Protein AF-A0A843H8T1-F1 (afdb_monomer)

Secondary structure (DSSP, 8-state):
-PPP-EEETT-TTEEEEEE---SS--SS-TTTTS-EEE-SHHHHHHHHHHHHHHHH-EEEETTEEEEHHHHHHHHH-TTGGGS-HHHHHHHHHHHHHHHHHHHHH--PPPTT-EEETT-SS-EEEEEEE-SS-EEEEE-SHHHHHHHHHHHHHHHHHHSS------

Sequence (166 aa):
MAEEKEIKCDNINYAVYKIEDWENDYEINIIGTAREKPVTQPTLDHMLKQMEHIRVSVFEIGGKEVNGMIGLGMQLNQSMQKRDLDELIQQEEKEYQSIMEELNAIELKSAEDTISLDTDEYVIYKLEYDGHTLSPKPYNDYAIRHQKEEIERLKKESGQKFVLDL

Nearest PDB structures (foldseek):
  4mpt-assembly2_B  TM=3.681E-01  e=3.088E-01  Bordetella pertussis Tohama I
  4n06-assembly1_A  TM=5.808E-01  e=6.142E+00  Archaeoglobus fulgidus DSM 4304
  8pw1-assembly5_E  TM=1.888E-01  e=1.906E+00  Homo sapiens
  7zm0-assembly1_A  TM=1.737E-01  e=5.756E+00  Homo sapiens

Radius of gyration: 17.59 Å; Cα contacts (8 Å, |Δi|>4): 220; chains: 1; bounding box: 44×36×53 Å

Foldseek 3Di:
DPQPFKDFLQDLQKWKWFQAQDPDQDQLQPVNPGSTAGQHPSNLVVVVVVSVVQQCDWDQDPNDIHGNSLVVSVVVPVVSVPDDPVVSRVRVVVNVVSVVVRSVPDDHDDRRDMDGLADLRMFMWGFDDPPPDTDTDGDHPNNVVVVVVVQVVVCVVVVDDDDDDD

Mean predicted aligned error: 6.11 Å

Structure (mmCIF, N/CA/C/O backbone):
data_AF-A0A843H8T1-F1
#
_entry.id   AF-A0A843H8T1-F1
#
loop_
_atom_site.group_PDB
_atom_site.id
_atom_site.type_symbol
_atom_site.label_atom_id
_atom_site.label_alt_id
_atom_site.label_comp_id
_atom_site.label_asym_id
_atom_site.label_entity_id
_atom_site.label_seq_id
_atom_site.pdbx_PDB_ins_code
_atom_site.Cartn_x
_atom_site.Cartn_y
_atom_site.Cartn_z
_atom_site.occupancy
_atom_site.B_iso_or_equiv
_atom_site.auth_seq_id
_atom_site.auth_comp_id
_atom_site.auth_asym_id
_atom_site.auth_atom_id
_atom_site.pdbx_PDB_model_num
ATOM 1 N N . MET A 1 1 ? 9.281 13.824 -28.609 1.00 41.34 1 MET A N 1
ATOM 2 C CA . MET A 1 1 ? 9.995 13.200 -27.476 1.00 41.34 1 MET A CA 1
ATOM 3 C C . MET A 1 1 ? 9.941 11.707 -27.730 1.00 41.34 1 MET A C 1
ATOM 5 O O . MET A 1 1 ? 8.890 11.264 -28.169 1.00 41.34 1 MET A O 1
ATOM 9 N N . ALA A 1 2 ? 11.051 10.976 -27.620 1.00 47.00 2 ALA A N 1
ATOM 10 C CA . ALA A 1 2 ? 10.993 9.520 -27.756 1.00 47.00 2 ALA A CA 1
ATOM 11 C C . ALA A 1 2 ? 10.123 8.983 -26.612 1.00 47.00 2 ALA A C 1
ATOM 13 O O . ALA A 1 2 ? 10.357 9.364 -25.467 1.00 47.00 2 ALA A O 1
ATOM 14 N N . GLU A 1 3 ? 9.094 8.197 -26.927 1.00 62.41 3 GLU A N 1
ATOM 15 C CA . GLU A 1 3 ? 8.324 7.478 -25.912 1.00 62.41 3 GLU A CA 1
ATOM 16 C C . GLU A 1 3 ? 9.290 6.518 -25.210 1.00 62.41 3 GLU A C 1
ATOM 18 O O . GLU A 1 3 ? 9.905 5.668 -25.862 1.00 62.41 3 GLU A O 1
ATOM 23 N N . GLU A 1 4 ? 9.507 6.723 -23.907 1.00 74.06 4 GLU A N 1
ATOM 24 C CA . GLU A 1 4 ? 10.184 5.739 -23.059 1.00 74.06 4 GLU A CA 1
ATOM 25 C C . GLU A 1 4 ? 9.452 4.407 -23.248 1.00 74.06 4 GLU A C 1
ATOM 27 O O . GLU A 1 4 ? 8.238 4.355 -23.109 1.00 74.06 4 GLU A O 1
ATOM 32 N N . LYS A 1 5 ? 10.170 3.349 -23.634 1.00 88.50 5 LYS A N 1
ATOM 33 C CA . LYS A 1 5 ? 9.590 2.003 -23.804 1.00 88.50 5 LYS A CA 1
ATOM 34 C C . LYS A 1 5 ? 9.808 1.112 -22.592 1.00 88.50 5 LYS A C 1
ATOM 36 O O . LYS A 1 5 ? 9.176 0.067 -22.461 1.00 88.50 5 LYS A O 1
ATOM 41 N N . GLU A 1 6 ? 10.734 1.517 -21.734 1.00 94.31 6 GLU A N 1
ATOM 42 C CA . GLU A 1 6 ? 11.146 0.794 -20.547 1.00 94.31 6 GLU A CA 1
ATOM 43 C C . GLU A 1 6 ? 11.488 1.792 -19.442 1.00 94.31 6 GLU A C 1
ATOM 45 O O . GLU A 1 6 ? 11.945 2.904 -19.718 1.00 94.31 6 GLU A O 1
ATOM 50 N N . ILE A 1 7 ? 11.307 1.368 -18.197 1.00 94.75 7 ILE A N 1
ATOM 51 C CA . ILE A 1 7 ? 11.735 2.089 -16.998 1.00 94.75 7 ILE A CA 1
ATOM 52 C C . ILE A 1 7 ? 12.757 1.252 -16.232 1.00 94.75 7 ILE A C 1
ATOM 54 O O . ILE A 1 7 ? 12.710 0.024 -16.261 1.00 94.75 7 ILE A O 1
ATOM 58 N N . LYS A 1 8 ? 13.683 1.909 -15.531 1.00 96.00 8 LYS A N 1
ATOM 59 C CA . LYS A 1 8 ? 14.601 1.228 -14.611 1.00 96.00 8 LYS A CA 1
ATOM 60 C C . LYS A 1 8 ? 13.923 0.928 -13.278 1.00 96.00 8 LYS A C 1
ATOM 62 O O . LYS A 1 8 ? 13.174 1.767 -12.778 1.00 96.00 8 LYS A O 1
ATOM 67 N N . CYS A 1 9 ? 14.233 -0.222 -12.683 1.00 96.19 9 CYS A N 1
ATOM 68 C CA . CYS A 1 9 ? 13.661 -0.635 -11.399 1.00 96.19 9 CYS A CA 1
ATOM 69 C C . CYS A 1 9 ? 14.105 0.240 -10.215 1.00 96.19 9 CYS A C 1
ATOM 71 O O . CYS A 1 9 ? 13.387 0.325 -9.222 1.00 96.19 9 CYS A O 1
ATOM 73 N N . ASP A 1 10 ? 15.250 0.917 -10.312 1.00 96.19 10 ASP A N 1
ATOM 74 C CA . ASP A 1 10 ? 15.749 1.851 -9.294 1.00 96.19 10 ASP A CA 1
ATOM 75 C C . ASP A 1 10 ? 15.162 3.271 -9.397 1.00 96.19 10 ASP A C 1
ATOM 77 O O . ASP A 1 10 ? 15.456 4.135 -8.565 1.00 96.19 10 ASP A O 1
ATOM 81 N N . ASN A 1 11 ? 14.328 3.545 -10.404 1.00 94.69 11 ASN A N 1
ATOM 82 C CA . ASN A 1 11 ? 13.837 4.891 -10.652 1.00 94.69 11 ASN A CA 1
ATOM 83 C C . ASN A 1 11 ? 12.722 5.276 -9.672 1.00 94.69 11 ASN A C 1
ATOM 85 O O . ASN A 1 11 ? 11.569 4.874 -9.811 1.00 94.69 11 ASN A O 1
ATOM 89 N N . ILE A 1 12 ? 13.069 6.156 -8.736 1.00 93.25 12 ILE A N 1
ATOM 90 C CA . ILE A 1 12 ? 12.182 6.670 -7.684 1.00 93.25 12 ILE A CA 1
ATOM 91 C C . ILE A 1 12 ? 10.959 7.449 -8.188 1.00 93.25 12 ILE A C 1
ATOM 93 O O . ILE A 1 12 ? 10.054 7.727 -7.411 1.00 93.25 12 ILE A O 1
ATOM 97 N N . ASN A 1 13 ? 10.924 7.847 -9.463 1.00 93.06 13 ASN A N 1
ATOM 98 C CA . ASN A 1 13 ? 9.782 8.568 -10.031 1.00 93.06 13 ASN A CA 1
ATOM 99 C C . ASN A 1 13 ? 8.671 7.627 -10.515 1.00 93.06 13 ASN A C 1
ATOM 101 O O . ASN A 1 13 ? 7.667 8.104 -11.043 1.00 93.06 13 ASN A O 1
ATOM 105 N N . TYR A 1 14 ? 8.848 6.313 -10.370 1.00 94.50 14 TYR A N 1
ATOM 106 C CA . TYR A 1 14 ? 7.864 5.313 -10.752 1.00 94.50 14 TYR A CA 1
ATOM 107 C C . TYR A 1 14 ? 7.508 4.426 -9.559 1.00 94.50 14 TYR A C 1
ATOM 109 O O . TYR A 1 14 ? 8.379 3.988 -8.810 1.00 94.50 14 TYR A O 1
ATOM 117 N N . ALA A 1 15 ? 6.217 4.146 -9.414 1.00 95.69 15 ALA A N 1
ATOM 118 C CA . ALA A 1 15 ? 5.698 3.114 -8.531 1.00 95.69 15 ALA A CA 1
ATOM 119 C C . ALA A 1 15 ? 5.226 1.941 -9.393 1.00 95.69 15 ALA A C 1
ATOM 121 O O . ALA A 1 15 ? 4.486 2.135 -10.362 1.00 95.69 15 ALA A O 1
ATOM 122 N N . VAL A 1 16 ? 5.693 0.739 -9.070 1.00 97.38 16 VAL A N 1
ATOM 123 C CA . VAL A 1 16 ? 5.459 -0.464 -9.870 1.00 97.38 16 VAL A CA 1
ATOM 124 C C . VAL A 1 16 ? 4.896 -1.558 -8.987 1.00 97.38 16 VAL A C 1
ATOM 126 O O . VAL A 1 16 ? 5.566 -2.016 -8.055 1.00 97.38 16 VAL A O 1
ATOM 129 N N . TYR A 1 17 ? 3.694 -2.007 -9.330 1.00 96.69 17 TYR A N 1
ATOM 130 C CA . TYR A 1 17 ? 2.992 -3.037 -8.582 1.00 96.69 17 TYR A CA 1
ATOM 131 C C . TYR A 1 17 ? 2.617 -4.216 -9.466 1.00 96.69 17 TYR A C 1
ATOM 133 O O . TYR A 1 17 ? 2.368 -4.078 -10.665 1.00 96.69 17 TYR A O 1
ATOM 141 N N . LYS A 1 18 ? 2.532 -5.385 -8.843 1.00 95.94 18 LYS A N 1
ATOM 142 C CA . LYS A 1 18 ? 1.891 -6.574 -9.389 1.00 95.94 18 LYS A CA 1
ATOM 143 C C . LYS A 1 18 ? 0.527 -6.718 -8.723 1.00 95.94 18 LYS A C 1
ATOM 145 O O . LYS A 1 18 ? 0.422 -6.562 -7.507 1.00 95.94 18 LYS A O 1
ATOM 150 N N . ILE A 1 19 ? -0.496 -7.027 -9.516 1.00 93.19 19 ILE A N 1
ATOM 151 C CA . ILE A 1 19 ? -1.837 -7.272 -8.981 1.00 93.19 19 ILE A CA 1
ATOM 152 C C . ILE A 1 19 ? -1.916 -8.711 -8.477 1.00 93.19 19 ILE A C 1
ATOM 154 O O . ILE A 1 19 ? -1.894 -9.651 -9.272 1.00 93.19 19 ILE A O 1
ATOM 158 N N . GLU A 1 20 ? -1.976 -8.885 -7.162 1.00 91.62 20 GLU A N 1
ATOM 159 C CA . GLU A 1 20 ? -1.993 -10.190 -6.503 1.00 91.62 20 GLU A CA 1
ATOM 160 C C . GLU A 1 20 ? -2.653 -10.085 -5.123 1.00 91.62 20 GLU A C 1
ATOM 162 O O . GLU A 1 20 ? -2.585 -9.046 -4.469 1.00 91.62 20 GLU A O 1
ATOM 167 N N . ASP A 1 21 ? -3.288 -11.168 -4.679 1.00 90.56 21 ASP A N 1
ATOM 168 C CA . ASP A 1 21 ? -3.857 -11.248 -3.335 1.00 90.56 21 ASP A CA 1
ATOM 169 C C . ASP A 1 21 ? -2.754 -11.368 -2.276 1.00 90.56 21 ASP A C 1
ATOM 171 O O . ASP A 1 21 ? -1.741 -12.050 -2.480 1.00 90.56 21 ASP A O 1
ATOM 175 N N . TRP A 1 22 ? -2.955 -10.711 -1.136 1.00 93.25 22 TRP A N 1
ATOM 176 C CA . TRP A 1 22 ? -2.166 -10.966 0.066 1.00 93.25 22 TRP A CA 1
ATOM 177 C C . TRP A 1 22 ? -2.514 -12.334 0.664 1.00 93.25 22 TRP A C 1
ATOM 179 O O . TRP A 1 22 ? -3.556 -12.918 0.360 1.00 93.25 22 TRP A O 1
ATOM 189 N N . GLU A 1 23 ? -1.620 -12.872 1.485 1.00 92.81 23 GLU A N 1
ATOM 190 C CA . GLU A 1 23 ? -1.833 -14.154 2.159 1.00 92.81 23 GLU A CA 1
ATOM 191 C C . GLU A 1 23 ? -2.897 -14.039 3.252 1.00 92.81 23 GLU A C 1
ATOM 193 O O . GLU A 1 23 ? -3.694 -14.962 3.445 1.00 92.8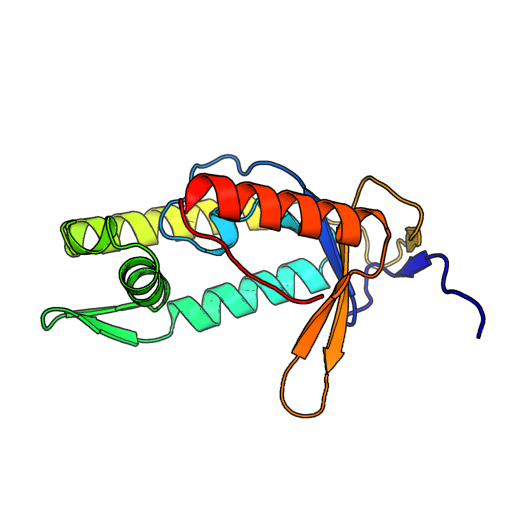1 23 GLU A O 1
ATOM 198 N N . ASN A 1 24 ? -2.922 -12.905 3.954 1.00 91.81 24 ASN A N 1
ATOM 199 C CA . ASN A 1 24 ? -3.921 -12.591 4.965 1.00 91.81 24 ASN A CA 1
ATOM 200 C C . ASN A 1 24 ? -5.040 -11.699 4.409 1.00 91.81 24 ASN A C 1
ATOM 202 O O . ASN A 1 24 ? -4.857 -10.933 3.465 1.00 91.81 24 ASN A O 1
ATOM 206 N N . ASP A 1 25 ? -6.211 -11.794 5.038 1.00 89.44 25 ASP A N 1
ATOM 207 C CA . ASP A 1 25 ? -7.311 -10.857 4.818 1.00 89.44 25 ASP A CA 1
ATOM 208 C C . ASP A 1 25 ? -7.157 -9.671 5.776 1.00 89.44 25 ASP A C 1
ATOM 210 O O . ASP A 1 25 ? -6.947 -9.861 6.980 1.00 89.44 25 ASP A O 1
ATOM 214 N N . TYR A 1 26 ? -7.248 -8.461 5.234 1.00 90.50 26 TYR A N 1
ATOM 215 C CA . TYR A 1 26 ? -7.018 -7.220 5.962 1.00 90.50 26 TYR A CA 1
ATOM 216 C C . TYR A 1 26 ? -8.272 -6.368 5.941 1.00 90.50 26 TYR A C 1
ATOM 218 O O . TYR A 1 26 ? -8.839 -6.098 4.884 1.00 90.50 26 TYR A O 1
ATOM 226 N N . GLU A 1 27 ? -8.681 -5.901 7.114 1.00 87.94 27 GLU A N 1
ATOM 227 C CA . GLU A 1 27 ? -9.865 -5.061 7.251 1.00 87.94 27 GLU A CA 1
ATOM 228 C C . GLU A 1 27 ? -9.483 -3.619 7.592 1.00 87.94 27 GLU A C 1
ATOM 230 O O . GLU A 1 27 ? -10.108 -2.687 7.089 1.00 87.94 27 GLU A O 1
ATOM 235 N N . ILE A 1 28 ? -8.463 -3.434 8.439 1.00 88.88 28 ILE A N 1
ATOM 236 C CA . ILE A 1 28 ? -8.024 -2.137 8.973 1.00 88.88 28 ILE A CA 1
ATOM 237 C C . ILE A 1 28 ? -6.793 -1.629 8.221 1.00 88.88 28 ILE A C 1
ATOM 239 O O . ILE A 1 28 ? -6.675 -0.429 7.958 1.00 88.88 28 ILE A O 1
ATOM 243 N N . ASN A 1 29 ? -5.865 -2.517 7.869 1.00 86.19 29 ASN A N 1
ATOM 244 C CA . ASN A 1 29 ? -4.634 -2.127 7.204 1.00 86.19 29 ASN A CA 1
ATOM 245 C C . ASN A 1 29 ? -4.899 -1.690 5.756 1.00 86.19 29 ASN A C 1
ATOM 247 O O . ASN A 1 29 ? -5.169 -2.507 4.878 1.00 86.19 29 ASN A O 1
ATOM 251 N N . ILE A 1 30 ? -4.753 -0.388 5.498 1.00 80.44 30 ILE A N 1
ATOM 252 C CA . ILE A 1 30 ? -5.072 0.223 4.200 1.00 80.44 30 ILE A CA 1
ATOM 253 C C . ILE A 1 30 ? -4.229 -0.381 3.064 1.00 80.44 30 ILE A C 1
ATOM 255 O O . ILE A 1 30 ? -4.735 -0.563 1.960 1.00 80.44 30 ILE A O 1
ATOM 259 N N . ILE A 1 31 ? -2.972 -0.751 3.329 1.00 84.94 31 ILE A N 1
ATOM 260 C CA . ILE A 1 31 ? -2.123 -1.406 2.324 1.00 84.94 31 ILE A CA 1
ATOM 261 C C . ILE A 1 31 ? -2.638 -2.812 2.022 1.00 84.94 31 ILE A C 1
ATOM 263 O O . ILE A 1 31 ? -2.805 -3.163 0.858 1.00 84.94 31 ILE A O 1
ATOM 267 N N . GLY A 1 32 ? -2.937 -3.589 3.063 1.00 80.69 32 GLY A N 1
ATOM 268 C CA . GLY A 1 32 ? -3.458 -4.946 2.925 1.00 80.69 32 GLY A CA 1
ATOM 269 C C . GLY A 1 32 ? -4.828 -5.017 2.238 1.00 80.69 32 GLY A C 1
ATOM 270 O O . GLY A 1 32 ? -5.150 -6.013 1.600 1.00 80.69 32 GLY A O 1
ATOM 271 N N . THR A 1 33 ? -5.628 -3.946 2.302 1.00 80.56 33 THR A N 1
ATOM 272 C CA . THR A 1 33 ? -6.909 -3.873 1.572 1.00 80.56 33 THR A CA 1
ATOM 273 C C . THR A 1 33 ? -6.760 -3.664 0.059 1.00 80.56 33 THR A C 1
ATOM 275 O O . THR A 1 33 ? -7.715 -3.898 -0.685 1.00 80.56 33 THR A O 1
ATOM 278 N N . ALA A 1 34 ? -5.589 -3.232 -0.421 1.00 82.81 34 ALA A N 1
ATOM 279 C CA . ALA A 1 34 ? -5.301 -3.067 -1.845 1.00 82.81 34 ALA A CA 1
ATOM 280 C C . ALA A 1 34 ? -4.613 -4.319 -2.402 1.00 82.81 34 ALA A C 1
ATOM 282 O O . ALA A 1 34 ? -3.713 -4.856 -1.776 1.00 82.81 34 ALA A O 1
ATOM 283 N N . ARG A 1 35 ? -4.958 -4.766 -3.615 1.00 85.88 35 ARG A N 1
ATOM 284 C CA . ARG A 1 35 ? -4.354 -5.963 -4.249 1.00 85.88 35 ARG A CA 1
ATOM 285 C C . ARG A 1 35 ? -3.051 -5.654 -4.998 1.00 85.88 35 ARG A C 1
ATOM 287 O O . ARG A 1 35 ? -2.752 -6.281 -6.009 1.00 85.88 35 ARG A O 1
ATOM 294 N N . GLU A 1 36 ? -2.318 -4.635 -4.563 1.00 91.62 36 GLU A N 1
ATOM 295 C CA . GLU A 1 36 ? -1.138 -4.098 -5.244 1.00 91.62 36 GLU A CA 1
ATOM 296 C C . GLU A 1 36 ? 0.126 -4.417 -4.432 1.00 91.62 36 GLU A C 1
ATOM 298 O O . GLU A 1 36 ? 0.424 -3.761 -3.433 1.00 91.62 36 GLU A O 1
ATOM 303 N N . LYS A 1 37 ? 0.901 -5.417 -4.872 1.00 95.31 37 LYS A N 1
ATOM 304 C CA . LYS A 1 37 ? 2.183 -5.776 -4.245 1.00 95.31 37 LYS A CA 1
ATOM 305 C C . LYS A 1 37 ? 3.351 -5.059 -4.927 1.00 95.31 37 LYS A C 1
ATOM 307 O O . LYS A 1 37 ? 3.401 -5.049 -6.159 1.00 95.31 37 LYS A O 1
ATOM 312 N N . PRO A 1 38 ? 4.306 -4.479 -4.179 1.00 96.94 38 PRO A N 1
ATOM 313 C CA . PRO A 1 38 ? 5.440 -3.765 -4.759 1.00 96.94 38 PRO A CA 1
ATOM 314 C C . PRO A 1 38 ? 6.361 -4.713 -5.532 1.00 96.94 38 PRO A C 1
ATOM 316 O O . PRO A 1 38 ? 6.636 -5.824 -5.094 1.00 96.94 38 PRO A O 1
ATOM 319 N N . VAL A 1 39 ? 6.875 -4.251 -6.673 1.00 97.56 39 VAL A N 1
ATOM 320 C CA . VAL A 1 39 ? 7.812 -5.018 -7.521 1.00 97.56 39 VAL A CA 1
ATOM 321 C C . VAL A 1 39 ? 9.244 -4.498 -7.403 1.00 97.56 39 VAL A C 1
ATOM 323 O O . VAL A 1 39 ? 10.203 -5.233 -7.639 1.00 97.56 39 VAL A O 1
ATOM 326 N N . THR A 1 40 ? 9.405 -3.224 -7.044 1.00 97.88 40 THR A N 1
ATOM 327 C CA . THR A 1 40 ? 10.703 -2.544 -6.971 1.00 97.88 40 THR A CA 1
ATOM 328 C C . THR A 1 40 ? 10.964 -1.985 -5.577 1.00 97.88 40 THR A C 1
ATOM 330 O O . THR A 1 40 ? 10.027 -1.628 -4.857 1.00 97.88 40 THR A O 1
ATOM 333 N N . GLN A 1 41 ? 12.244 -1.849 -5.213 1.00 97.56 41 GLN A N 1
ATOM 334 C CA . GLN A 1 41 ? 12.643 -1.292 -3.915 1.00 97.56 41 GLN A CA 1
ATOM 335 C C . GLN A 1 41 ? 12.077 0.116 -3.661 1.00 97.56 41 GLN A C 1
ATOM 337 O O . GLN A 1 41 ? 11.526 0.321 -2.582 1.00 97.56 41 GLN A O 1
ATOM 342 N N . PRO A 1 42 ? 12.105 1.072 -4.619 1.00 96.50 42 PRO A N 1
ATOM 343 C CA . PRO A 1 42 ? 11.486 2.379 -4.396 1.00 96.50 42 PRO A CA 1
ATOM 344 C C . PRO A 1 42 ? 9.990 2.293 -4.071 1.00 96.50 42 PRO A C 1
ATOM 346 O O . PRO A 1 42 ? 9.502 3.028 -3.212 1.00 96.50 42 PRO A O 1
ATOM 349 N N . THR A 1 43 ? 9.264 1.374 -4.714 1.00 96.50 43 THR A N 1
ATOM 350 C CA . THR A 1 43 ? 7.830 1.179 -4.459 1.00 96.50 43 THR A CA 1
ATOM 351 C C . THR A 1 43 ? 7.593 0.650 -3.046 1.00 96.50 43 THR A C 1
ATOM 353 O O . THR A 1 43 ? 6.765 1.204 -2.321 1.00 96.50 43 THR A O 1
ATOM 356 N N . LEU A 1 44 ? 8.359 -0.363 -2.623 1.00 96.75 44 LEU A N 1
ATOM 357 C CA . LEU A 1 44 ? 8.293 -0.892 -1.259 1.00 96.75 44 LEU A CA 1
ATOM 358 C C . LEU A 1 44 ? 8.622 0.193 -0.222 1.00 96.75 44 LEU A C 1
ATOM 360 O O . LEU A 1 44 ? 7.872 0.379 0.734 1.00 96.75 44 LEU A O 1
ATOM 364 N N . ASP A 1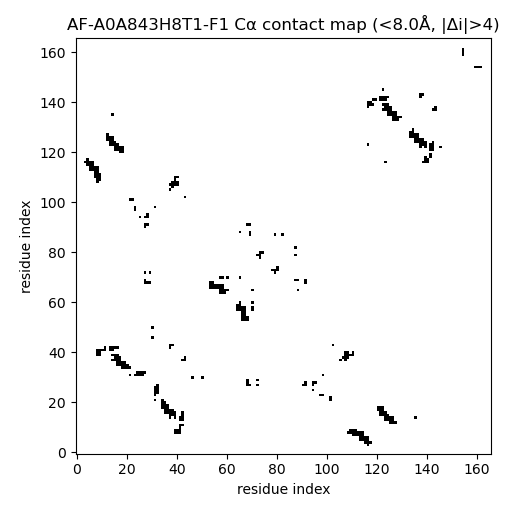 45 ? 9.689 0.965 -0.434 1.00 95.38 45 ASP A N 1
ATOM 365 C CA . ASP A 1 45 ? 10.090 2.046 0.472 1.00 95.38 45 ASP A CA 1
ATOM 366 C C . ASP A 1 45 ? 8.991 3.104 0.626 1.00 95.38 45 ASP A C 1
ATOM 368 O O . ASP A 1 45 ? 8.765 3.626 1.722 1.00 95.38 45 ASP A O 1
ATOM 372 N N . HIS A 1 46 ? 8.302 3.445 -0.467 1.00 91.62 46 HIS A N 1
ATOM 373 C CA . HIS A 1 46 ? 7.169 4.365 -0.428 1.00 91.62 46 HIS A CA 1
ATOM 374 C C . HIS A 1 46 ? 6.003 3.801 0.383 1.00 91.62 46 HIS A C 1
ATOM 376 O O . HIS A 1 46 ? 5.459 4.521 1.222 1.00 91.62 46 HIS A O 1
ATOM 382 N N . MET A 1 47 ? 5.655 2.529 0.182 1.00 92.69 47 MET A N 1
ATOM 383 C CA . MET A 1 47 ? 4.595 1.857 0.939 1.00 92.69 47 MET A CA 1
ATOM 384 C C . MET A 1 47 ? 4.909 1.813 2.435 1.00 92.69 47 MET A C 1
ATOM 386 O O . MET A 1 47 ? 4.077 2.211 3.248 1.00 92.69 47 MET A O 1
ATOM 390 N N . LEU A 1 48 ? 6.128 1.411 2.805 1.00 94.62 48 LEU A N 1
ATOM 391 C CA . LEU A 1 48 ? 6.560 1.347 4.203 1.00 94.62 48 LEU A CA 1
ATOM 392 C C . LEU A 1 48 ? 6.486 2.719 4.881 1.00 94.62 48 LEU A C 1
ATOM 394 O O . LEU A 1 48 ? 5.924 2.836 5.969 1.00 94.62 48 LEU A O 1
ATOM 398 N N . LYS A 1 49 ? 6.970 3.775 4.213 1.00 92.12 49 LYS A N 1
ATOM 399 C CA . LYS A 1 49 ? 6.891 5.152 4.732 1.00 92.12 49 LYS A CA 1
ATOM 400 C C . LYS A 1 49 ? 5.452 5.626 4.905 1.00 92.12 49 LYS A C 1
ATOM 402 O O . LYS A 1 49 ? 5.140 6.262 5.907 1.00 92.12 49 LYS A O 1
ATOM 407 N N . GLN A 1 50 ? 4.572 5.341 3.943 1.00 89.88 50 GLN A N 1
ATOM 408 C CA . GLN A 1 50 ? 3.154 5.691 4.059 1.00 89.88 50 GLN A CA 1
ATOM 409 C C . GLN A 1 50 ? 2.506 4.976 5.245 1.00 89.88 50 GLN A C 1
ATOM 411 O O . GLN A 1 50 ? 1.829 5.618 6.047 1.00 89.88 50 GLN A O 1
ATOM 416 N N . MET A 1 51 ? 2.761 3.676 5.392 1.00 92.62 51 MET A N 1
ATOM 417 C CA . MET A 1 51 ? 2.237 2.886 6.500 1.00 92.62 51 MET A CA 1
ATOM 418 C C . MET A 1 51 ? 2.700 3.423 7.852 1.00 92.62 51 MET A C 1
ATOM 420 O O . MET A 1 51 ? 1.886 3.603 8.756 1.00 92.62 51 MET A O 1
ATOM 424 N N . GLU A 1 52 ? 3.995 3.714 7.979 1.00 93.31 52 GLU A N 1
ATOM 425 C CA . GLU A 1 52 ? 4.577 4.289 9.187 1.00 93.31 52 GLU A CA 1
ATOM 426 C C . GLU A 1 52 ? 3.941 5.644 9.507 1.00 93.31 52 GLU A C 1
ATOM 428 O O . GLU A 1 52 ? 3.441 5.831 10.613 1.00 93.31 52 GLU A O 1
ATOM 433 N N . HIS A 1 53 ? 3.873 6.562 8.538 1.00 91.62 53 HIS A N 1
ATOM 434 C CA . HIS A 1 53 ? 3.275 7.887 8.728 1.00 91.62 53 HIS A CA 1
ATOM 435 C C . HIS A 1 53 ? 1.809 7.826 9.176 1.00 91.62 53 HIS A C 1
ATOM 437 O O . HIS A 1 53 ? 1.394 8.591 10.053 1.00 91.62 53 HIS A O 1
ATOM 443 N N . ILE A 1 54 ? 1.019 6.918 8.600 1.00 91.81 54 ILE A N 1
ATOM 444 C CA . ILE A 1 54 ? -0.373 6.724 9.014 1.00 91.81 54 ILE A CA 1
ATOM 445 C C . ILE A 1 54 ? -0.414 6.171 10.442 1.00 91.81 54 ILE A C 1
ATOM 447 O O . ILE A 1 54 ? -1.129 6.707 11.286 1.00 91.81 54 ILE A O 1
ATOM 451 N N . ARG A 1 55 ? 0.379 5.142 10.752 1.00 93.75 55 ARG A N 1
ATOM 452 C CA . ARG A 1 55 ? 0.348 4.480 12.063 1.00 93.75 55 ARG A CA 1
ATOM 453 C C . ARG A 1 55 ? 0.874 5.354 13.204 1.00 93.75 55 ARG A C 1
ATOM 455 O O . ARG A 1 55 ? 0.391 5.232 14.320 1.00 93.75 55 ARG A O 1
ATOM 462 N N . VAL A 1 56 ? 1.818 6.262 12.964 1.00 94.94 56 VAL A N 1
ATOM 463 C CA . VAL A 1 56 ? 2.281 7.198 14.013 1.00 94.94 56 VAL A CA 1
ATOM 464 C C . VAL A 1 56 ? 1.342 8.388 14.220 1.00 94.94 56 VAL A C 1
ATOM 466 O O . VAL A 1 56 ? 1.492 9.123 15.195 1.00 94.94 56 VAL A O 1
ATOM 469 N N . SER A 1 57 ? 0.386 8.604 13.314 1.00 93.88 57 SER A N 1
ATOM 470 C CA . SER A 1 57 ? -0.638 9.633 13.495 1.00 93.88 57 SER A CA 1
ATOM 471 C C . SER A 1 57 ? -1.582 9.239 14.632 1.00 93.88 57 SER A C 1
ATOM 473 O O . SER A 1 57 ? -1.891 8.062 14.794 1.00 93.88 57 SER A O 1
ATOM 475 N N . VAL A 1 58 ? -2.051 10.215 15.411 1.00 93.44 58 VAL A N 1
ATOM 476 C CA . VAL A 1 58 ? -2.871 9.978 16.609 1.00 93.44 58 VAL A CA 1
ATOM 477 C C . VAL A 1 58 ? -4.230 10.653 16.466 1.00 93.44 58 VAL A C 1
ATOM 479 O O . VAL A 1 58 ? -4.317 11.807 16.045 1.00 93.44 58 VAL A O 1
ATOM 482 N N . PHE A 1 59 ? -5.282 9.933 16.846 1.00 91.88 59 PHE A N 1
ATOM 483 C CA . PHE A 1 59 ? -6.667 10.392 16.862 1.00 91.88 59 PHE A CA 1
ATOM 484 C C . PHE A 1 59 ? -7.285 10.142 18.238 1.00 91.88 59 PHE A C 1
ATOM 486 O O . PHE A 1 59 ? -7.015 9.120 18.862 1.00 91.88 59 PHE A O 1
ATOM 493 N N . GLU A 1 60 ? -8.149 11.047 18.696 1.00 91.88 60 GLU A N 1
ATOM 494 C CA . GLU A 1 60 ? -8.931 10.853 19.920 1.00 91.88 60 GLU A CA 1
ATOM 495 C C . GLU A 1 60 ? -10.345 10.376 19.562 1.00 91.88 60 GLU A C 1
ATOM 497 O O . GLU A 1 60 ? -11.113 11.096 18.918 1.00 91.88 60 GLU A O 1
ATOM 502 N N . ILE A 1 61 ? -10.699 9.156 19.972 1.00 86.62 61 ILE A N 1
ATOM 503 C CA . ILE A 1 61 ? -12.002 8.538 19.703 1.00 86.62 61 ILE A CA 1
ATOM 504 C C . ILE A 1 61 ? -12.550 7.960 21.006 1.00 86.62 61 ILE A C 1
ATOM 506 O O . ILE A 1 61 ? -11.928 7.116 21.646 1.00 86.62 61 ILE A O 1
ATOM 510 N N . GLY A 1 62 ? -13.728 8.430 21.429 1.00 80.75 62 GLY A N 1
ATOM 511 C CA . GLY A 1 62 ? -14.375 7.939 22.651 1.00 80.75 62 GLY A CA 1
ATOM 512 C C . GLY A 1 62 ? -13.547 8.148 23.928 1.00 80.75 62 GLY A C 1
ATOM 513 O O . GLY A 1 62 ? -13.682 7.369 24.868 1.00 80.75 62 GLY A O 1
ATOM 514 N N . GLY A 1 63 ? -12.679 9.169 23.958 1.00 85.56 63 GLY A N 1
ATOM 515 C CA . GLY A 1 63 ? -11.773 9.454 25.077 1.00 85.56 63 GLY A CA 1
ATOM 516 C C . GLY A 1 63 ? -10.536 8.549 25.153 1.00 85.56 63 GLY A C 1
ATOM 517 O O . GLY A 1 63 ? -9.846 8.562 26.171 1.00 85.56 63 GLY A O 1
ATOM 518 N N . LYS A 1 64 ? -10.257 7.756 24.108 1.00 89.38 64 LYS A N 1
ATOM 519 C CA . LYS A 1 64 ? -9.018 6.984 23.944 1.00 89.38 64 LYS A CA 1
ATOM 520 C C . LYS A 1 64 ? -8.215 7.523 22.760 1.00 89.38 64 LYS A C 1
ATOM 522 O O . LYS A 1 64 ? -8.789 7.900 21.740 1.00 89.38 64 LYS A O 1
ATOM 527 N N . GLU A 1 65 ? -6.894 7.522 22.897 1.00 93.12 65 GLU A N 1
ATOM 528 C CA . GLU A 1 65 ? -5.978 7.782 21.786 1.00 93.12 65 GLU A CA 1
ATOM 529 C C . GLU A 1 65 ? -5.771 6.500 20.977 1.00 93.12 65 GLU A C 1
ATOM 531 O O . GLU A 1 65 ? -5.485 5.440 21.537 1.00 93.12 65 GLU A O 1
ATOM 536 N N . VAL A 1 66 ? -5.919 6.599 19.659 1.00 93.50 66 VAL A N 1
ATOM 537 C CA . VAL A 1 66 ? -5.704 5.499 18.715 1.00 93.50 66 VAL A CA 1
ATOM 538 C C . VAL A 1 66 ? -4.826 5.950 17.557 1.00 93.50 66 VAL A C 1
ATOM 540 O O . VAL A 1 66 ? -4.744 7.142 17.252 1.00 93.50 66 VAL A O 1
ATOM 543 N N . ASN A 1 67 ? -4.162 4.994 16.909 1.00 94.88 67 ASN A N 1
ATOM 544 C CA . ASN A 1 67 ? -3.330 5.285 15.749 1.00 94.88 67 ASN A CA 1
ATOM 545 C C . ASN A 1 67 ? -4.158 5.646 14.503 1.00 94.88 67 ASN A C 1
ATOM 547 O O . ASN A 1 67 ? -5.376 5.447 14.445 1.00 94.88 67 ASN A O 1
ATOM 551 N N . GLY A 1 68 ? -3.483 6.166 13.480 1.00 93.25 68 GLY A N 1
ATOM 552 C CA . GLY A 1 68 ? -4.142 6.626 12.266 1.00 93.25 68 GLY A CA 1
ATOM 553 C C . GLY A 1 68 ? -4.746 5.526 11.408 1.00 93.25 68 GLY A C 1
ATOM 554 O O . GLY A 1 68 ? -5.688 5.823 10.681 1.00 93.25 68 GLY A O 1
ATOM 555 N N . MET A 1 69 ? -4.302 4.271 11.519 1.00 93.44 69 MET A N 1
ATOM 556 C CA . MET A 1 69 ? -4.950 3.159 10.810 1.00 93.44 6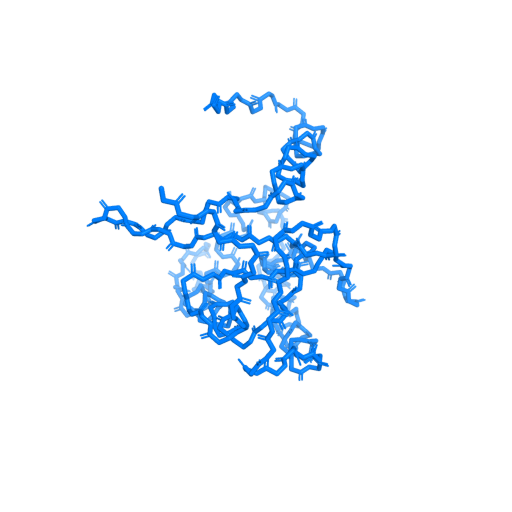9 MET A CA 1
ATOM 557 C C . MET A 1 69 ? -6.368 2.950 11.335 1.00 93.44 69 MET A C 1
ATOM 559 O O . MET A 1 69 ? -7.326 2.931 10.564 1.00 93.44 69 MET A O 1
ATOM 563 N N . ILE A 1 70 ? -6.520 2.905 12.659 1.00 93.38 70 ILE A N 1
ATOM 564 C CA . ILE A 1 70 ? -7.825 2.784 13.318 1.00 93.38 70 ILE A CA 1
ATOM 565 C C . ILE A 1 70 ? -8.660 4.039 13.070 1.00 93.38 70 ILE A C 1
ATOM 567 O O . ILE A 1 70 ? -9.831 3.938 12.704 1.00 93.38 70 ILE A O 1
ATOM 571 N N . GLY A 1 71 ? -8.060 5.224 13.227 1.00 91.19 71 GLY A N 1
ATOM 572 C CA . GLY A 1 71 ? -8.746 6.499 13.013 1.00 91.19 71 GLY A CA 1
ATOM 573 C C . GLY A 1 71 ? -9.338 6.620 11.607 1.00 91.19 71 GLY A C 1
ATOM 574 O O . GLY A 1 71 ? -10.529 6.901 11.454 1.00 91.19 71 GLY A O 1
ATOM 575 N N . LEU A 1 72 ? -8.534 6.340 10.578 1.00 88.81 72 LEU A N 1
ATOM 576 C CA . LEU A 1 72 ? -8.984 6.343 9.186 1.00 88.81 72 LEU A CA 1
ATOM 577 C C . LEU A 1 72 ? -9.965 5.204 8.903 1.00 88.81 72 LEU A C 1
ATOM 579 O O . LEU A 1 72 ? -10.993 5.452 8.275 1.00 88.81 72 LEU A O 1
ATOM 583 N N . GLY A 1 73 ? -9.704 3.991 9.396 1.00 87.12 73 GLY A N 1
ATOM 584 C CA . GLY A 1 73 ? -10.597 2.842 9.237 1.00 87.12 73 GLY A CA 1
ATOM 585 C C . GLY A 1 73 ? -12.002 3.134 9.763 1.00 87.12 73 GLY A C 1
ATOM 586 O O . GLY A 1 73 ? -12.983 2.968 9.043 1.00 87.12 73 GLY A O 1
ATOM 587 N N . MET A 1 74 ? -12.117 3.692 10.970 1.00 87.00 74 MET A N 1
ATOM 588 C CA . MET A 1 74 ? -13.408 4.087 11.545 1.00 87.00 74 MET A CA 1
ATOM 589 C C . MET A 1 74 ? -14.065 5.259 10.805 1.00 87.00 74 MET A C 1
ATOM 591 O O . MET A 1 74 ? -15.294 5.320 10.722 1.00 87.00 74 MET A O 1
ATOM 595 N N . GLN A 1 75 ? -13.286 6.203 10.268 1.00 83.00 75 GLN A N 1
ATOM 596 C CA . GLN A 1 75 ? -13.826 7.329 9.501 1.00 83.00 75 GLN A CA 1
ATOM 597 C C . GLN A 1 75 ? -14.355 6.894 8.125 1.00 83.00 75 GLN A C 1
ATOM 599 O O . GLN A 1 75 ? -15.386 7.399 7.677 1.00 83.00 75 GLN A O 1
ATOM 604 N N . LEU A 1 76 ? -13.659 5.971 7.461 1.00 79.81 76 LEU A N 1
ATOM 605 C CA . LEU A 1 76 ? -13.963 5.518 6.104 1.00 79.81 76 LEU A CA 1
ATOM 606 C C . LEU A 1 76 ? -14.950 4.343 6.084 1.00 79.81 76 LEU A C 1
ATOM 608 O O . LEU A 1 76 ? -15.746 4.234 5.152 1.00 79.81 76 LEU A O 1
ATOM 612 N N . ASN A 1 77 ? -14.951 3.499 7.119 1.00 79.31 77 ASN A N 1
ATOM 613 C CA . ASN A 1 77 ? -15.803 2.322 7.219 1.00 79.31 77 ASN A CA 1
ATOM 614 C C . ASN A 1 77 ? -16.767 2.408 8.415 1.00 79.31 77 ASN A C 1
ATOM 616 O O . ASN A 1 77 ? -16.421 2.161 9.572 1.00 79.31 77 ASN A O 1
ATOM 620 N N . GLN A 1 78 ? -18.038 2.696 8.123 1.00 79.12 78 GLN A N 1
ATOM 621 C CA . GLN A 1 78 ? -19.085 2.813 9.145 1.00 79.12 78 GLN A CA 1
ATOM 622 C C . GLN A 1 78 ? -19.352 1.509 9.913 1.00 79.12 78 GLN A C 1
ATOM 624 O O . GLN A 1 78 ? -19.915 1.567 11.009 1.00 79.12 78 GLN A O 1
ATOM 629 N N . SER A 1 79 ? -18.997 0.335 9.373 1.00 83.25 79 SER A N 1
ATOM 630 C CA . SER A 1 79 ? -19.161 -0.922 10.116 1.00 83.25 79 SER A CA 1
ATOM 631 C C . SER A 1 79 ? -18.229 -0.973 11.329 1.00 83.25 79 SER A C 1
ATOM 633 O O . SER A 1 79 ? -18.648 -1.437 12.389 1.00 83.25 79 SER A O 1
ATOM 635 N N . MET A 1 80 ? -17.021 -0.411 11.216 1.00 85.69 80 MET A N 1
ATOM 636 C CA . MET A 1 80 ? -16.028 -0.373 12.291 1.00 85.69 80 MET A CA 1
ATOM 637 C C . MET A 1 80 ? -16.450 0.532 13.446 1.00 85.69 80 MET A C 1
ATOM 639 O O . MET A 1 80 ? -16.161 0.227 14.595 1.00 85.69 80 MET A O 1
ATOM 643 N N . GLN A 1 81 ? -17.221 1.590 13.180 1.00 84.19 81 GLN A N 1
ATOM 644 C CA . GLN A 1 81 ? -17.740 2.478 14.233 1.00 84.19 81 GLN A CA 1
ATOM 645 C C . GLN A 1 81 ? -18.640 1.761 15.250 1.00 84.19 81 GLN A C 1
ATOM 647 O O . GLN A 1 81 ? -18.874 2.278 16.339 1.00 84.19 81 GLN A O 1
ATOM 652 N N . LYS A 1 82 ? -19.182 0.591 14.890 1.00 86.12 82 LYS A N 1
ATOM 653 C CA . LYS A 1 82 ? -20.055 -0.219 15.751 1.00 86.12 82 LYS A CA 1
ATOM 654 C C . LYS A 1 82 ? -19.300 -1.300 16.524 1.00 86.12 82 LYS A C 1
ATOM 656 O O . LYS A 1 82 ? -19.924 -1.995 17.323 1.00 86.12 82 LYS A O 1
ATOM 661 N N . ARG A 1 83 ? -18.010 -1.489 16.239 1.00 89.44 83 ARG A N 1
ATOM 662 C CA . ARG A 1 83 ? -17.165 -2.510 16.863 1.00 89.44 83 ARG A CA 1
ATOM 663 C C . ARG A 1 83 ? -16.540 -1.970 18.143 1.00 89.44 83 ARG A C 1
ATOM 665 O O . ARG A 1 83 ? -16.463 -0.758 18.341 1.00 89.44 83 ARG A O 1
ATOM 672 N N . ASP A 1 84 ? -16.125 -2.879 19.017 1.00 93.00 84 ASP A N 1
ATOM 673 C CA . ASP A 1 84 ? -15.409 -2.499 20.227 1.00 93.00 84 ASP A CA 1
ATOM 674 C C . ASP A 1 84 ? -14.024 -1.931 19.877 1.00 93.00 84 ASP A C 1
ATOM 676 O O . ASP A 1 84 ? -13.313 -2.458 19.020 1.00 93.00 84 ASP A O 1
ATOM 680 N N . LEU A 1 85 ? -13.651 -0.827 20.526 1.00 92.44 85 LEU A N 1
ATOM 681 C CA . LEU A 1 85 ? -12.419 -0.116 20.197 1.00 92.44 85 LEU A CA 1
ATOM 682 C C . LEU A 1 85 ? -11.166 -0.898 20.614 1.00 92.44 85 LEU A C 1
ATOM 684 O O . LEU A 1 85 ? -10.161 -0.833 19.912 1.00 92.44 85 LEU A O 1
ATOM 688 N N . ASP A 1 86 ? -11.215 -1.651 21.716 1.00 92.94 86 ASP A N 1
ATOM 689 C CA . ASP A 1 86 ? -10.073 -2.459 22.156 1.00 92.94 86 ASP A CA 1
ATOM 690 C C . ASP A 1 86 ? -9.870 -3.667 21.230 1.00 92.94 86 ASP A C 1
ATOM 692 O O . ASP A 1 86 ? -8.729 -4.030 20.937 1.00 92.94 86 ASP A O 1
ATOM 696 N N . GLU A 1 87 ? -10.954 -4.242 20.699 1.00 94.00 87 GLU A N 1
ATOM 697 C CA . GLU A 1 87 ? -10.880 -5.270 19.651 1.00 94.00 87 GLU A CA 1
ATOM 698 C C . GLU A 1 87 ? -10.235 -4.737 18.365 1.00 94.00 87 GLU A C 1
ATOM 700 O O . GLU A 1 87 ? -9.372 -5.404 17.794 1.00 94.00 87 GLU A O 1
ATOM 705 N N . LEU A 1 88 ? -10.611 -3.531 17.922 1.00 93.25 88 LEU A N 1
ATOM 706 C CA . LEU A 1 88 ? -10.020 -2.901 16.734 1.00 93.25 88 LEU A CA 1
ATOM 707 C C . LEU A 1 88 ? -8.525 -2.624 16.914 1.00 93.25 88 LEU A C 1
ATOM 709 O O . LEU A 1 88 ? -7.754 -2.856 15.988 1.00 93.25 88 LEU A O 1
ATOM 713 N N . ILE A 1 89 ? -8.104 -2.178 18.101 1.00 93.75 89 ILE A N 1
ATOM 714 C CA . ILE A 1 89 ? -6.685 -1.953 18.415 1.00 93.75 89 ILE A CA 1
ATOM 715 C C . ILE A 1 89 ? -5.891 -3.259 18.332 1.00 93.75 89 ILE A C 1
ATOM 717 O O . ILE A 1 89 ? -4.817 -3.300 17.736 1.00 93.75 89 ILE A O 1
ATOM 721 N N . GLN A 1 90 ? -6.415 -4.344 18.905 1.00 95.19 90 GLN A N 1
ATOM 722 C CA . GLN A 1 90 ? -5.747 -5.647 18.850 1.00 95.19 90 GLN A CA 1
ATOM 723 C C . GLN A 1 90 ? -5.695 -6.211 17.428 1.00 95.19 90 GLN A C 1
ATOM 725 O O . GLN A 1 90 ? -4.686 -6.803 17.038 1.00 95.19 90 GLN A O 1
ATOM 730 N N . GLN A 1 91 ? -6.773 -6.041 16.659 1.00 95.00 91 GLN A N 1
ATOM 731 C CA . GLN A 1 91 ? -6.817 -6.466 15.264 1.00 95.00 91 GLN A CA 1
ATOM 732 C C . GLN A 1 91 ? -5.831 -5.670 14.408 1.00 95.00 91 GLN A C 1
ATOM 734 O O . GLN A 1 91 ? -5.105 -6.282 13.632 1.00 95.00 91 GLN A O 1
ATOM 739 N N . GLU A 1 92 ? -5.763 -4.347 14.569 1.00 95.25 92 GLU A N 1
ATOM 740 C CA . GLU A 1 92 ? -4.829 -3.512 13.810 1.00 95.25 92 GLU A CA 1
ATOM 741 C C . GLU A 1 92 ? -3.379 -3.910 14.076 1.00 95.25 92 GLU A C 1
ATOM 743 O O . GLU A 1 92 ? -2.622 -4.066 13.122 1.00 95.25 92 GLU A O 1
ATOM 748 N N . GLU A 1 93 ? -3.005 -4.167 15.333 1.00 96.06 93 GLU A N 1
ATOM 749 C CA . GLU A 1 93 ? -1.650 -4.623 15.652 1.00 96.06 93 GLU A CA 1
ATOM 750 C C . GLU A 1 93 ? -1.333 -5.946 14.950 1.00 96.06 93 GLU A C 1
ATOM 752 O O . GLU A 1 93 ? -0.269 -6.100 14.353 1.00 96.06 93 GLU A O 1
ATOM 757 N N . LYS A 1 94 ? -2.2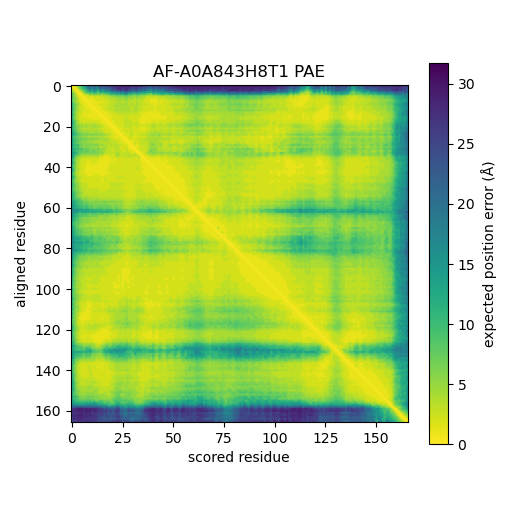68 -6.903 14.986 1.00 96.56 94 LYS A N 1
ATOM 758 C CA . LYS A 1 94 ? -2.100 -8.197 14.318 1.00 96.56 94 LYS A CA 1
ATOM 759 C C . LYS A 1 94 ? -1.935 -8.020 12.809 1.00 96.56 94 LYS A C 1
ATOM 761 O O . LYS A 1 94 ? -1.008 -8.581 12.233 1.00 96.56 94 LYS A O 1
ATOM 766 N N . GLU A 1 95 ? -2.815 -7.243 12.185 1.00 95.88 95 GLU A N 1
ATOM 767 C CA . GLU A 1 95 ? -2.760 -6.951 10.753 1.00 95.88 95 GLU A CA 1
ATOM 768 C C . GLU A 1 95 ? -1.455 -6.243 10.372 1.00 95.88 95 GLU A C 1
ATOM 770 O O . GLU A 1 95 ? -0.833 -6.602 9.375 1.00 95.88 95 GLU A O 1
ATOM 775 N N . TYR A 1 96 ? -0.990 -5.290 11.182 1.00 95.44 96 TYR A N 1
ATOM 776 C CA . TYR A 1 96 ? 0.284 -4.613 10.961 1.00 95.44 96 TYR A CA 1
ATOM 777 C C . TYR A 1 96 ? 1.465 -5.592 10.969 1.00 95.44 96 TYR A C 1
ATOM 779 O O . TYR A 1 96 ? 2.303 -5.547 10.071 1.00 95.44 96 TYR A O 1
ATOM 787 N N . GLN A 1 97 ? 1.537 -6.497 11.948 1.00 96.38 97 GLN A N 1
ATOM 788 C CA . GLN A 1 97 ? 2.619 -7.486 11.986 1.00 96.38 97 GLN A CA 1
ATOM 789 C C . GLN A 1 97 ? 2.557 -8.426 10.777 1.00 96.38 97 GLN A C 1
ATOM 791 O O . GLN A 1 97 ? 3.572 -8.632 10.116 1.00 96.38 97 GLN A O 1
ATOM 796 N N . SER A 1 98 ? 1.366 -8.922 10.427 1.00 96.69 98 SER A N 1
ATOM 797 C CA . SER A 1 98 ? 1.190 -9.805 9.271 1.00 96.69 98 SER A CA 1
ATOM 798 C C . SER A 1 98 ? 1.584 -9.132 7.956 1.00 96.69 98 SER A C 1
ATOM 800 O O . SER A 1 98 ? 2.320 -9.723 7.175 1.00 96.69 98 SER A O 1
ATOM 802 N N . ILE A 1 99 ? 1.158 -7.887 7.702 1.00 95.44 99 ILE A N 1
ATOM 803 C CA . ILE A 1 99 ? 1.544 -7.201 6.456 1.00 95.44 99 ILE A CA 1
ATOM 804 C C . ILE A 1 99 ? 3.042 -6.901 6.417 1.00 95.44 99 ILE A C 1
ATOM 806 O O . ILE A 1 99 ? 3.649 -6.969 5.355 1.00 95.44 99 ILE A O 1
ATOM 810 N N . MET A 1 100 ? 3.669 -6.606 7.559 1.00 95.50 100 MET A N 1
ATOM 811 C CA . MET A 1 100 ? 5.117 -6.415 7.623 1.00 95.50 100 MET A CA 1
ATOM 812 C C . MET A 1 100 ? 5.869 -7.706 7.296 1.00 95.50 100 MET A C 1
ATOM 814 O O . MET A 1 100 ? 6.878 -7.655 6.595 1.00 95.50 100 MET A O 1
ATOM 818 N N . GLU A 1 101 ? 5.402 -8.855 7.784 1.00 96.19 101 GLU A N 1
ATOM 819 C CA . GLU A 1 101 ? 5.966 -10.162 7.431 1.00 96.19 101 GLU A CA 1
ATOM 820 C C . GLU A 1 101 ? 5.839 -10.431 5.929 1.00 96.19 101 GLU A C 1
ATOM 822 O O . GLU A 1 101 ? 6.844 -10.746 5.288 1.00 96.19 101 GLU A O 1
ATOM 827 N N . GLU A 1 102 ? 4.649 -10.223 5.358 1.00 96.00 102 GLU A N 1
ATOM 828 C CA . GLU A 1 102 ? 4.416 -10.402 3.923 1.00 96.00 102 GLU A CA 1
ATOM 829 C C . GLU A 1 102 ? 5.293 -9.465 3.084 1.00 96.00 102 GLU A C 1
ATOM 831 O O . GLU A 1 102 ? 5.991 -9.933 2.190 1.00 96.00 102 GLU A O 1
ATOM 836 N N . LEU A 1 103 ? 5.339 -8.165 3.405 1.00 95.00 103 LEU A N 1
ATOM 837 C CA . LEU A 1 103 ? 6.156 -7.167 2.700 1.00 95.00 103 LEU A CA 1
ATOM 838 C C . LEU A 1 103 ? 7.655 -7.496 2.740 1.00 95.00 103 LEU A C 1
ATOM 840 O O . LEU A 1 103 ? 8.346 -7.314 1.739 1.00 95.00 103 LEU A O 1
ATOM 844 N N . ASN A 1 104 ? 8.160 -7.992 3.872 1.00 94.31 104 ASN A N 1
ATOM 845 C CA . ASN A 1 104 ? 9.563 -8.394 4.013 1.00 94.31 104 ASN A CA 1
ATOM 846 C C . ASN A 1 104 ? 9.900 -9.679 3.240 1.00 94.31 104 ASN A C 1
ATOM 848 O O . ASN A 1 104 ? 11.074 -9.929 2.963 1.00 94.31 104 ASN A O 1
ATOM 852 N N . ALA A 1 105 ? 8.899 -10.500 2.918 1.00 95.44 105 ALA A N 1
ATOM 853 C CA . ALA A 1 105 ? 9.062 -11.736 2.160 1.00 95.44 105 ALA A CA 1
ATOM 854 C C . ALA A 1 105 ? 8.954 -11.538 0.638 1.00 95.44 105 ALA A C 1
ATOM 856 O O . ALA A 1 105 ? 9.235 -12.473 -0.113 1.00 95.44 105 ALA A O 1
ATOM 857 N N . ILE A 1 106 ? 8.563 -10.346 0.169 1.00 95.06 106 ILE A N 1
ATOM 858 C CA . ILE A 1 106 ? 8.408 -10.065 -1.262 1.00 95.06 106 ILE A CA 1
ATOM 859 C C . ILE A 1 106 ? 9.757 -10.150 -1.978 1.00 95.06 106 ILE A C 1
ATOM 861 O O . ILE A 1 106 ? 10.721 -9.463 -1.638 1.00 95.06 106 ILE A O 1
ATOM 865 N N . GLU A 1 107 ? 9.796 -10.950 -3.042 1.00 95.19 107 GLU A N 1
ATOM 866 C CA . GLU A 1 107 ? 10.917 -10.979 -3.975 1.00 95.19 107 GLU A CA 1
ATOM 867 C C . GLU A 1 107 ? 10.817 -9.796 -4.950 1.00 95.19 107 GLU A C 1
ATOM 869 O O . GLU A 1 107 ? 9.949 -9.748 -5.824 1.00 95.19 107 GLU A O 1
ATOM 874 N N . LEU A 1 108 ? 11.710 -8.821 -4.782 1.00 97.12 108 LEU A N 1
ATOM 875 C CA . LEU A 1 108 ? 11.781 -7.628 -5.624 1.00 97.12 108 LEU A CA 1
ATOM 876 C C . LEU A 1 108 ? 12.700 -7.845 -6.830 1.00 97.12 108 LEU A C 1
ATOM 878 O O . LEU A 1 108 ? 13.681 -8.589 -6.764 1.00 97.12 108 LEU A O 1
ATOM 882 N N . LYS A 1 109 ? 12.434 -7.120 -7.920 1.00 96.94 109 LYS A N 1
ATOM 883 C CA . LYS A 1 109 ? 13.375 -7.027 -9.045 1.00 96.94 109 LYS A CA 1
ATOM 884 C C . LYS A 1 109 ? 14.668 -6.325 -8.636 1.00 96.94 109 LYS A C 1
ATOM 886 O O . LYS A 1 109 ? 14.673 -5.455 -7.761 1.00 96.94 109 LYS A O 1
ATOM 891 N N . SER A 1 110 ? 15.760 -6.672 -9.315 1.00 96.75 110 SER A N 1
ATOM 892 C CA . SER A 1 110 ? 17.056 -6.032 -9.098 1.00 96.75 110 SER A CA 1
ATOM 893 C C . SER A 1 110 ? 17.015 -4.570 -9.541 1.00 96.75 110 SER A C 1
ATOM 895 O O . SER A 1 110 ? 16.348 -4.221 -10.510 1.00 96.75 110 SER A O 1
ATOM 897 N N . ALA A 1 111 ? 17.784 -3.711 -8.872 1.00 95.25 111 ALA A N 1
ATOM 898 C CA . ALA A 1 111 ? 17.912 -2.293 -9.221 1.00 95.25 111 ALA A CA 1
ATOM 899 C C . ALA A 1 111 ? 18.391 -2.066 -10.670 1.00 95.25 111 ALA A C 1
ATOM 901 O O . ALA A 1 111 ? 18.010 -1.084 -11.302 1.00 95.25 111 ALA A O 1
ATOM 902 N N . GLU A 1 112 ? 19.195 -2.993 -11.198 1.00 96.56 112 GLU A N 1
ATOM 903 C CA . GLU A 1 112 ? 19.748 -2.931 -12.557 1.00 96.56 112 GLU A CA 1
ATOM 904 C C . GLU A 1 112 ? 18.763 -3.399 -13.642 1.00 96.56 112 GLU A C 1
ATOM 906 O O . GLU A 1 112 ? 19.023 -3.205 -14.832 1.00 96.56 112 GLU A O 1
ATOM 911 N N . ASP A 1 113 ? 17.641 -4.015 -13.253 1.00 96.88 113 ASP A N 1
ATOM 912 C CA . ASP A 1 113 ? 16.646 -4.518 -14.195 1.00 96.88 113 ASP A CA 1
ATOM 913 C C . ASP A 1 113 ? 15.835 -3.369 -14.814 1.00 96.88 113 ASP A C 1
ATOM 915 O O . ASP A 1 113 ? 15.626 -2.305 -14.215 1.00 96.88 113 ASP A O 1
ATOM 919 N N . THR A 1 114 ? 15.295 -3.617 -16.008 1.00 96.56 114 THR A N 1
ATOM 920 C CA . THR A 1 114 ? 14.302 -2.748 -16.646 1.00 96.56 114 THR A CA 1
ATOM 921 C C . THR A 1 114 ? 12.947 -3.440 -16.755 1.00 96.56 114 THR A C 1
ATOM 923 O O . THR A 1 114 ? 12.836 -4.668 -16.761 1.00 96.56 114 THR A O 1
ATOM 926 N N . ILE A 1 115 ? 11.890 -2.634 -16.814 1.00 96.06 115 ILE A N 1
ATOM 927 C CA . ILE A 1 115 ? 10.509 -3.078 -16.998 1.00 96.06 115 ILE A CA 1
ATOM 928 C C . ILE A 1 115 ? 9.960 -2.397 -18.242 1.00 96.06 115 ILE A C 1
ATOM 930 O O . ILE A 1 115 ? 9.978 -1.171 -18.334 1.00 96.06 115 ILE A O 1
ATOM 934 N N . SER A 1 116 ? 9.463 -3.191 -19.190 1.00 95.06 116 SER A N 1
ATOM 935 C CA . SER A 1 116 ? 8.791 -2.673 -20.381 1.00 95.06 116 SER A CA 1
ATOM 936 C C . SER A 1 116 ? 7.447 -2.044 -20.026 1.00 95.06 116 SER A C 1
ATOM 938 O O . SER A 1 116 ? 6.701 -2.591 -19.217 1.00 95.06 116 SER A O 1
ATOM 940 N N . LEU A 1 117 ? 7.117 -0.918 -20.662 1.00 92.81 117 LEU A N 1
ATOM 941 C CA . LEU A 1 117 ? 5.802 -0.290 -20.520 1.00 92.81 117 LEU A CA 1
ATOM 942 C C . LEU A 1 117 ? 4.693 -1.055 -21.256 1.00 92.81 117 LEU A C 1
ATOM 944 O O . LEU A 1 117 ? 3.533 -0.921 -20.885 1.00 92.81 117 LEU A O 1
ATOM 948 N N . ASP A 1 118 ? 5.033 -1.904 -22.227 1.00 92.81 118 ASP A N 1
ATOM 949 C CA . ASP A 1 118 ? 4.062 -2.697 -22.998 1.00 92.81 118 ASP A CA 1
ATOM 950 C C . ASP A 1 118 ? 3.622 -3.987 -22.263 1.00 92.81 118 ASP A C 1
ATOM 952 O O . ASP A 1 118 ? 2.983 -4.860 -22.851 1.00 92.81 118 ASP A O 1
ATOM 956 N N . THR A 1 119 ? 3.975 -4.134 -20.981 1.00 91.69 119 THR A N 1
ATOM 957 C CA . THR A 1 119 ? 3.636 -5.299 -20.149 1.00 91.69 119 THR A CA 1
ATOM 958 C C . THR A 1 119 ? 2.204 -5.252 -19.607 1.00 91.69 119 THR A C 1
ATOM 960 O O . THR A 1 119 ? 1.686 -4.185 -19.265 1.00 91.69 119 THR A O 1
ATOM 963 N N . ASP A 1 120 ? 1.589 -6.426 -19.462 1.00 92.69 120 ASP A N 1
ATOM 964 C CA . ASP A 1 120 ? 0.353 -6.663 -18.707 1.00 92.69 120 ASP A CA 1
ATOM 965 C C . ASP A 1 120 ? 0.601 -7.335 -17.343 1.00 92.69 120 ASP A C 1
ATOM 967 O O . ASP A 1 120 ? -0.342 -7.649 -16.621 1.00 92.69 120 ASP A O 1
ATOM 971 N N . GLU A 1 121 ? 1.866 -7.522 -16.954 1.00 94.31 121 GLU A N 1
ATOM 972 C CA . GLU A 1 121 ? 2.232 -8.121 -15.664 1.00 94.31 121 GLU A CA 1
ATOM 973 C C . GLU A 1 121 ? 2.208 -7.108 -14.513 1.00 94.31 121 GLU A C 1
ATOM 975 O O . GLU A 1 121 ? 1.959 -7.474 -13.361 1.00 94.31 121 GLU A O 1
ATOM 980 N N . TYR A 1 122 ? 2.481 -5.834 -14.815 1.00 96.50 122 TYR A N 1
ATOM 981 C CA . TYR A 1 122 ? 2.678 -4.788 -13.814 1.00 96.50 122 TYR A CA 1
ATOM 982 C C . TYR A 1 122 ? 1.845 -3.552 -14.112 1.00 96.50 122 TYR A C 1
ATOM 984 O O . TYR A 1 122 ? 1.798 -3.075 -15.248 1.00 96.50 122 TYR A O 1
ATOM 992 N N . VAL A 1 123 ? 1.234 -2.987 -13.073 1.00 96.06 123 VAL A N 1
ATOM 993 C CA . VAL A 1 123 ? 0.674 -1.636 -13.131 1.00 96.06 123 VAL A CA 1
ATOM 994 C C . VAL A 1 123 ? 1.781 -0.648 -12.783 1.00 96.06 123 VAL A C 1
ATOM 996 O O . VAL A 1 123 ? 2.454 -0.769 -11.757 1.00 96.06 123 VAL A O 1
ATOM 999 N N . ILE A 1 124 ? 2.013 0.305 -13.682 1.00 96.56 124 ILE A N 1
ATOM 1000 C CA . ILE A 1 124 ? 3.090 1.285 -13.557 1.00 96.56 124 ILE A CA 1
ATOM 1001 C C . ILE A 1 124 ? 2.458 2.660 -13.414 1.00 96.56 124 ILE A C 1
ATOM 1003 O O . ILE A 1 124 ? 1.706 3.099 -14.287 1.00 96.56 124 ILE A O 1
ATOM 1007 N N . TYR A 1 125 ? 2.803 3.359 -12.339 1.00 94.88 125 TYR A N 1
ATOM 1008 C CA . TYR A 1 125 ? 2.404 4.738 -12.105 1.00 94.88 125 TYR A CA 1
ATOM 1009 C C . TYR A 1 125 ? 3.628 5.646 -12.102 1.00 94.88 125 TYR A C 1
ATOM 1011 O O . TYR A 1 125 ? 4.646 5.342 -11.482 1.00 94.88 125 TYR A O 1
ATOM 1019 N N . LYS A 1 126 ? 3.522 6.796 -12.762 1.00 94.38 126 LYS A N 1
ATOM 1020 C CA . LYS A 1 126 ? 4.500 7.875 -12.673 1.00 94.38 126 LYS A CA 1
ATOM 1021 C C . LYS A 1 126 ? 4.119 8.808 -11.537 1.00 94.38 126 LYS A C 1
ATOM 1023 O O . LYS A 1 126 ? 2.988 9.286 -11.472 1.00 94.38 126 LYS A O 1
ATOM 1028 N N . LEU A 1 127 ? 5.066 9.065 -10.650 1.00 91.81 127 LEU A N 1
ATOM 1029 C CA . LEU A 1 127 ? 4.904 9.962 -9.519 1.00 91.81 127 LEU A CA 1
ATOM 1030 C C . LEU A 1 127 ? 5.231 11.382 -9.984 1.00 91.81 127 LEU A C 1
ATOM 1032 O O . LEU A 1 127 ? 6.389 11.725 -10.221 1.00 91.81 127 LEU A O 1
ATOM 1036 N N . GLU A 1 128 ? 4.201 12.208 -10.158 1.00 87.75 128 GLU A N 1
ATOM 1037 C CA . GLU A 1 128 ? 4.352 13.591 -10.610 1.00 87.75 128 GLU A CA 1
ATOM 1038 C C . GLU A 1 128 ? 4.082 14.561 -9.462 1.00 87.75 128 GLU A C 1
ATOM 1040 O O . GLU A 1 128 ? 3.049 14.489 -8.797 1.00 87.75 128 GLU A O 1
ATOM 1045 N N . TYR A 1 12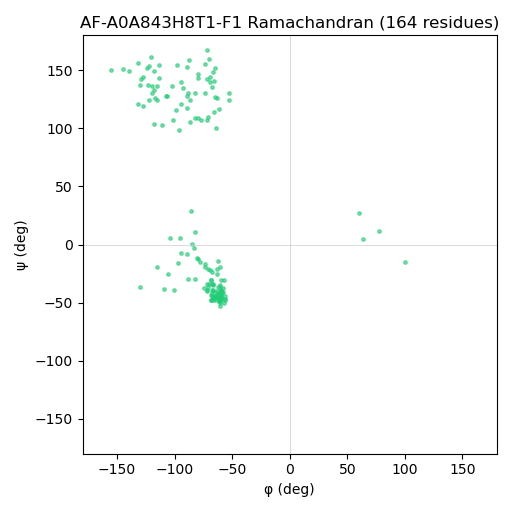9 ? 5.021 15.478 -9.227 1.00 82.81 129 TYR A N 1
ATOM 1046 C CA . TYR A 1 129 ? 4.854 16.559 -8.262 1.00 82.81 129 TYR A CA 1
ATOM 1047 C C . TYR A 1 129 ? 4.341 17.812 -8.970 1.00 82.81 129 TYR A C 1
ATOM 1049 O O . TYR A 1 129 ? 4.997 18.329 -9.875 1.00 82.81 129 TYR A O 1
ATOM 1057 N N . ASP A 1 130 ? 3.185 18.315 -8.548 1.00 78.31 130 ASP A N 1
ATOM 1058 C CA . ASP A 1 130 ? 2.532 19.479 -9.163 1.00 78.31 130 ASP A CA 1
ATOM 1059 C C . ASP A 1 130 ? 2.847 20.818 -8.468 1.00 78.31 130 ASP A C 1
ATOM 1061 O O . ASP A 1 130 ? 2.293 21.855 -8.833 1.00 78.31 130 ASP A O 1
ATOM 1065 N N . GLY A 1 131 ? 3.749 20.818 -7.479 1.00 74.00 131 GLY A N 1
ATOM 1066 C CA . GLY A 1 131 ? 4.066 21.984 -6.646 1.00 74.00 131 GLY A CA 1
ATOM 1067 C C . GLY A 1 131 ? 3.393 21.970 -5.272 1.00 74.00 131 GLY A C 1
ATOM 1068 O O . GLY A 1 131 ? 3.825 22.700 -4.378 1.00 74.00 131 GLY A O 1
ATOM 1069 N N . HIS A 1 132 ? 2.381 21.123 -5.072 1.00 74.81 132 HIS A N 1
ATOM 1070 C CA . HIS A 1 132 ? 1.648 21.010 -3.809 1.00 74.81 132 HIS A CA 1
ATOM 1071 C C . HIS A 1 132 ? 1.518 19.567 -3.332 1.00 74.81 132 HIS A C 1
ATOM 1073 O O . HIS A 1 132 ? 1.605 19.314 -2.130 1.00 74.81 132 HIS A O 1
ATOM 1079 N N . THR A 1 133 ? 1.348 18.622 -4.254 1.00 72.62 133 THR A N 1
ATOM 1080 C CA . THR A 1 133 ? 1.123 17.211 -3.951 1.00 72.62 133 THR A CA 1
ATOM 1081 C C . THR A 1 133 ? 1.886 16.304 -4.909 1.00 72.62 133 THR A C 1
ATOM 1083 O O . THR A 1 133 ? 2.146 16.652 -6.061 1.00 72.62 133 THR A O 1
ATOM 1086 N N . LEU A 1 134 ? 2.278 15.132 -4.408 1.00 80.19 134 LEU A N 1
ATOM 1087 C CA . LEU A 1 134 ? 2.764 14.041 -5.242 1.00 80.19 134 LEU A CA 1
ATOM 1088 C C . LEU A 1 134 ? 1.555 13.203 -5.655 1.00 80.19 134 LEU A C 1
ATOM 1090 O O . LEU A 1 134 ? 0.885 12.643 -4.789 1.00 80.19 134 LEU A O 1
ATOM 1094 N N . SER A 1 135 ? 1.283 13.129 -6.954 1.00 82.62 135 SER A N 1
ATOM 1095 C CA . SER A 1 135 ? 0.143 12.390 -7.494 1.00 82.62 135 SER A CA 1
ATOM 1096 C C . SER A 1 135 ? 0.619 11.247 -8.394 1.00 82.62 135 SER A C 1
ATOM 1098 O O . SER A 1 135 ? 1.383 11.498 -9.332 1.00 82.62 135 SER A O 1
ATOM 1100 N N . PRO A 1 136 ? 0.179 9.999 -8.152 1.00 87.75 136 PRO A N 1
ATOM 1101 C CA . PR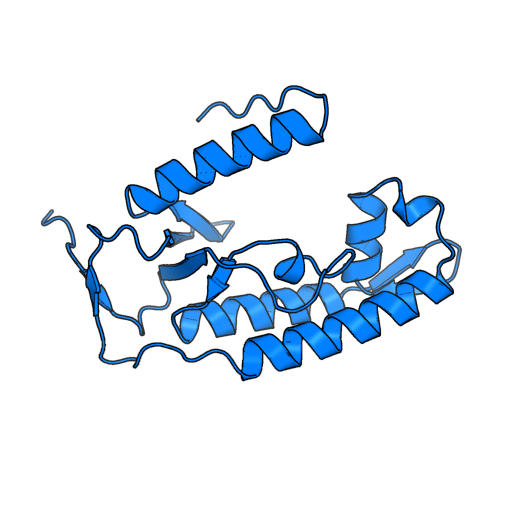O A 1 136 ? 0.439 8.896 -9.065 1.00 87.75 136 PRO A CA 1
ATOM 1102 C C . PRO A 1 136 ? -0.443 9.032 -10.313 1.00 87.75 136 PRO A C 1
ATOM 1104 O O . PRO A 1 136 ? -1.658 9.209 -10.213 1.00 87.75 136 PRO A O 1
ATOM 1107 N N . LYS A 1 137 ? 0.159 8.935 -11.501 1.00 91.25 137 LYS A N 1
ATOM 1108 C CA . LYS A 1 137 ? -0.557 8.877 -12.783 1.00 91.25 137 LYS A CA 1
ATOM 1109 C C . LYS A 1 137 ? -0.284 7.553 -13.488 1.00 91.25 137 LYS A C 1
ATOM 1111 O O . LYS A 1 137 ? 0.887 7.188 -13.585 1.00 91.25 137 LYS A O 1
ATOM 1116 N N . PRO A 1 138 ? -1.307 6.849 -14.005 1.00 92.19 138 PRO A N 1
ATOM 1117 C CA . PRO A 1 138 ? -1.095 5.646 -14.804 1.00 92.19 138 PRO A CA 1
ATOM 1118 C C . PRO A 1 138 ? -0.118 5.921 -15.945 1.00 92.19 138 PRO A C 1
ATOM 1120 O O . PRO A 1 138 ? -0.270 6.908 -16.668 1.00 92.19 138 PRO A O 1
ATOM 1123 N N . TYR A 1 139 ? 0.890 5.067 -16.080 1.00 94.38 139 TYR A N 1
ATOM 1124 C CA . TYR A 1 139 ? 1.982 5.249 -17.032 1.00 94.38 139 TYR A CA 1
ATOM 1125 C C . TYR A 1 139 ? 2.027 4.169 -18.115 1.00 94.38 139 TYR A C 1
ATOM 1127 O O . TYR A 1 139 ? 2.590 4.412 -19.178 1.00 94.38 139 TYR A O 1
ATOM 1135 N N . ASN A 1 140 ? 1.390 3.015 -17.888 1.00 93.81 140 ASN A N 1
ATOM 1136 C CA . ASN A 1 140 ? 1.127 2.018 -18.924 1.00 93.81 140 ASN A CA 1
ATOM 1137 C C . ASN A 1 140 ? -0.372 1.739 -19.115 1.00 93.81 140 ASN A C 1
ATOM 1139 O O . ASN A 1 140 ? -1.202 2.000 -18.239 1.00 93.81 140 ASN A O 1
ATOM 1143 N N . ASP A 1 141 ? -0.715 1.153 -20.265 1.00 93.06 141 ASP A N 1
ATOM 1144 C CA . ASP A 1 141 ? -2.096 0.801 -20.624 1.00 93.06 141 ASP A CA 1
ATOM 1145 C C . ASP A 1 141 ? -2.738 -0.171 -19.628 1.00 93.06 141 ASP A C 1
ATOM 1147 O O . ASP A 1 141 ? -3.956 -0.139 -19.411 1.00 93.06 141 ASP A O 1
ATOM 1151 N N . TYR A 1 142 ? -1.933 -1.035 -19.005 1.00 94.38 142 TYR A N 1
ATOM 1152 C CA . TYR A 1 142 ? -2.418 -1.952 -17.983 1.00 94.38 142 TYR A CA 1
ATOM 1153 C C . TYR A 1 142 ? -2.864 -1.211 -16.715 1.00 94.38 142 TYR A C 1
ATOM 1155 O O . TYR A 1 142 ? -3.976 -1.457 -16.251 1.00 94.38 142 TYR A O 1
ATOM 1163 N N . ALA A 1 143 ? -2.101 -0.225 -16.222 1.00 93.25 143 ALA A N 1
ATOM 1164 C CA . ALA A 1 143 ? -2.519 0.615 -15.095 1.00 93.25 143 ALA A CA 1
ATOM 1165 C C . ALA A 1 143 ? -3.805 1.404 -15.392 1.00 93.25 143 ALA A C 1
ATOM 1167 O O . ALA A 1 143 ? -4.697 1.471 -14.549 1.00 93.25 143 ALA A O 1
ATOM 1168 N N . ILE A 1 144 ? -3.953 1.950 -16.607 1.00 92.75 144 ILE A N 1
ATOM 1169 C CA . ILE A 1 144 ? -5.181 2.663 -17.014 1.00 92.75 144 ILE A CA 1
ATOM 1170 C C . ILE A 1 144 ? -6.398 1.734 -16.940 1.00 92.75 144 ILE A C 1
ATOM 1172 O O . ILE A 1 144 ? -7.477 2.134 -16.495 1.00 92.75 144 ILE A O 1
ATOM 1176 N N . ARG A 1 145 ? -6.245 0.497 -17.416 1.00 92.88 145 ARG A N 1
ATOM 1177 C CA . ARG A 1 145 ? -7.314 -0.503 -17.409 1.00 92.88 145 ARG A CA 1
ATOM 1178 C C . ARG A 1 145 ? -7.652 -0.941 -15.991 1.00 92.88 145 ARG A C 1
ATOM 1180 O O . ARG A 1 145 ? -8.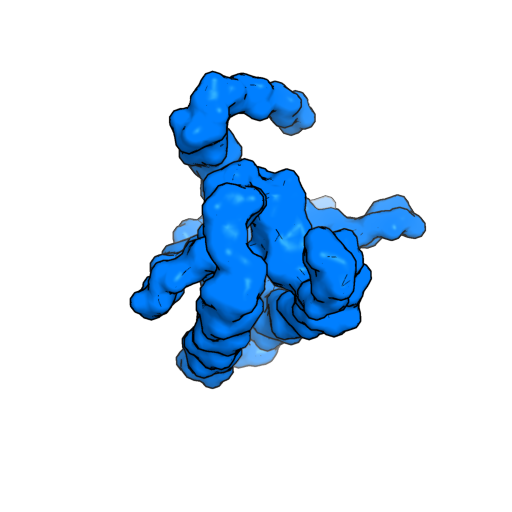823 -0.894 -15.628 1.00 92.88 145 ARG A O 1
ATOM 1187 N N . HIS A 1 146 ? -6.635 -1.266 -15.197 1.00 91.38 146 HIS A N 1
ATOM 1188 C CA . HIS A 1 146 ? -6.794 -1.660 -13.803 1.00 91.38 146 HIS A CA 1
ATOM 1189 C C . HIS A 1 146 ? -7.528 -0.584 -12.995 1.00 91.38 146 HIS A C 1
ATOM 1191 O O . HIS A 1 146 ? -8.522 -0.877 -12.338 1.00 91.38 146 HIS A O 1
ATOM 1197 N N . GLN A 1 147 ? -7.133 0.686 -13.133 1.00 88.75 147 GLN A N 1
ATOM 1198 C CA . GLN A 1 147 ? -7.802 1.791 -12.446 1.00 88.75 147 GLN A CA 1
ATOM 1199 C C . GLN A 1 147 ? -9.289 1.898 -12.822 1.00 88.75 147 GLN A C 1
ATOM 1201 O O . GLN A 1 147 ? -10.134 2.138 -11.959 1.00 88.75 147 GLN A O 1
ATOM 1206 N N . LYS A 1 148 ? -9.641 1.717 -14.102 1.00 90.19 148 LYS A N 1
ATOM 1207 C CA . LYS A 1 148 ? -11.046 1.728 -14.546 1.00 90.19 148 LYS A CA 1
ATOM 1208 C C . LYS A 1 148 ? -11.837 0.568 -13.947 1.00 90.19 148 LYS A C 1
ATOM 1210 O O . LYS A 1 148 ? -12.946 0.788 -13.463 1.00 90.19 148 LYS A O 1
ATOM 1215 N N . GLU A 1 149 ? -11.271 -0.634 -13.966 1.00 89.88 149 GLU A N 1
ATOM 1216 C CA . GLU A 1 149 ? -11.882 -1.832 -13.383 1.00 89.88 149 GLU A CA 1
ATOM 1217 C C . GLU A 1 149 ? -12.111 -1.663 -11.877 1.00 89.88 149 GLU A C 1
ATOM 1219 O O . GLU A 1 149 ? -13.193 -1.976 -11.377 1.00 89.88 149 GLU A O 1
ATOM 1224 N N . GLU A 1 150 ? -11.145 -1.080 -11.170 1.00 84.56 150 GLU A N 1
ATOM 1225 C CA . GLU A 1 150 ? -11.239 -0.843 -9.733 1.00 84.56 150 GLU A CA 1
ATOM 1226 C C . GLU A 1 150 ? -12.303 0.205 -9.390 1.00 84.56 150 GLU A C 1
ATOM 1228 O O . GLU A 1 150 ? -13.133 0.001 -8.503 1.00 84.56 150 GLU A O 1
ATOM 1233 N N . ILE A 1 151 ? -12.383 1.291 -10.165 1.0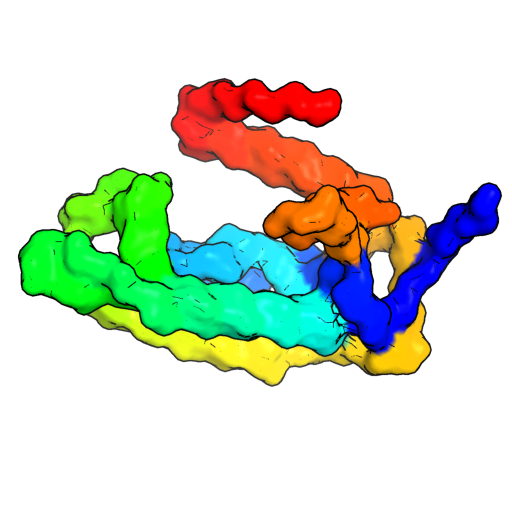0 86.06 151 ILE A N 1
ATOM 1234 C CA . ILE A 1 151 ? -13.467 2.275 -10.045 1.00 86.06 151 ILE A CA 1
ATOM 1235 C C . ILE A 1 151 ? -14.836 1.609 -10.259 1.00 86.06 151 ILE A C 1
ATOM 1237 O O . ILE A 1 151 ? -15.799 1.919 -9.551 1.00 86.06 151 ILE A O 1
ATOM 1241 N N . GLU A 1 152 ? -14.965 0.709 -11.235 1.00 86.12 152 GLU A N 1
ATOM 1242 C CA . GLU A 1 152 ? -16.210 -0.027 -11.471 1.00 86.12 152 GLU A CA 1
ATOM 1243 C C . GLU A 1 152 ? -16.549 -1.000 -10.338 1.00 86.12 152 GLU A C 1
ATOM 1245 O O . GLU A 1 152 ? -17.724 -1.111 -9.972 1.00 86.12 152 GLU A O 1
ATOM 1250 N N . ARG A 1 153 ? -15.550 -1.685 -9.769 1.00 84.00 153 ARG A N 1
ATOM 1251 C CA . ARG A 1 153 ? -15.711 -2.563 -8.602 1.00 84.00 153 ARG A CA 1
ATOM 1252 C C . ARG A 1 153 ? -16.224 -1.773 -7.400 1.00 84.00 153 ARG A C 1
ATOM 1254 O O . ARG A 1 153 ? -17.289 -2.094 -6.872 1.00 84.00 153 ARG A O 1
ATOM 1261 N N . LEU A 1 154 ? -15.555 -0.674 -7.055 1.00 77.31 154 LEU A N 1
ATOM 1262 C CA . LEU A 1 154 ? -15.930 0.186 -5.929 1.00 77.31 154 LEU A CA 1
ATOM 1263 C C . LEU A 1 154 ? -17.335 0.785 -6.092 1.00 77.31 154 LEU A C 1
ATOM 1265 O O . LEU A 1 154 ? -18.089 0.866 -5.125 1.00 77.31 154 LEU A O 1
ATOM 1269 N N . LYS A 1 155 ? -17.742 1.149 -7.318 1.00 77.19 155 LYS A N 1
ATOM 1270 C CA . LYS A 1 155 ? -19.120 1.597 -7.612 1.00 77.19 155 LYS A CA 1
ATOM 1271 C C . LYS A 1 155 ? -20.172 0.521 -7.350 1.00 77.19 155 LYS A C 1
ATOM 1273 O O . LYS A 1 155 ? -21.290 0.853 -6.957 1.00 77.19 155 LYS A O 1
ATOM 1278 N N . LYS A 1 156 ? -19.854 -0.748 -7.623 1.00 78.75 156 LYS A N 1
ATOM 1279 C CA . LYS A 1 156 ? -20.767 -1.873 -7.374 1.00 78.75 156 LYS A CA 1
ATOM 1280 C C . LYS A 1 156 ? -20.891 -2.152 -5.878 1.00 78.75 156 LYS A C 1
ATOM 1282 O O . LYS A 1 156 ? -21.997 -2.408 -5.413 1.00 78.75 156 LYS A O 1
ATOM 1287 N N . GLU A 1 157 ? -19.787 -2.062 -5.143 1.00 69.62 157 GLU A N 1
ATOM 1288 C CA . GLU A 1 157 ? -19.734 -2.340 -3.703 1.00 69.62 157 GLU A CA 1
ATOM 1289 C C . GLU A 1 157 ? -20.353 -1.228 -2.847 1.00 69.62 157 GLU A C 1
ATOM 1291 O O . GLU A 1 157 ? -21.051 -1.518 -1.878 1.00 69.62 157 GLU A O 1
ATOM 1296 N N . SER A 1 158 ? -20.173 0.044 -3.216 1.00 64.50 158 SER A N 1
ATOM 1297 C CA . SER A 1 158 ? -20.673 1.178 -2.424 1.00 64.50 158 SER A CA 1
ATOM 1298 C C . SER A 1 158 ? -22.176 1.448 -2.578 1.00 64.50 158 SER A C 1
ATOM 1300 O O . SER A 1 158 ? -22.749 2.225 -1.813 1.00 64.50 158 SER A O 1
ATOM 1302 N N . GLY A 1 159 ? -22.829 0.876 -3.596 1.00 56.97 159 GLY A N 1
ATOM 1303 C CA . GLY A 1 159 ? -24.234 1.154 -3.916 1.00 56.97 159 GLY A CA 1
ATOM 1304 C C . GLY A 1 159 ? -24.534 2.608 -4.336 1.00 56.97 159 GLY A C 1
ATOM 1305 O O . GLY A 1 159 ? -25.700 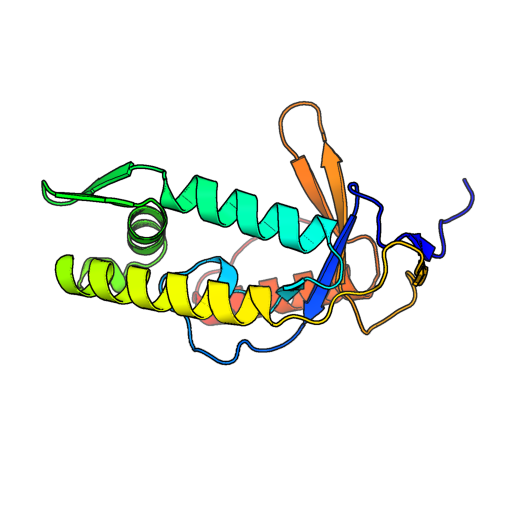2.939 -4.562 1.00 56.97 159 GLY A O 1
ATOM 1306 N N . GLN A 1 160 ? -23.522 3.480 -4.476 1.00 45.81 160 GLN A N 1
ATOM 1307 C CA . GLN A 1 160 ? -23.649 4.877 -4.916 1.00 45.81 160 GLN A CA 1
ATOM 1308 C C . GLN A 1 160 ? -22.688 5.224 -6.068 1.00 45.81 160 GLN A C 1
ATOM 1310 O O . GLN A 1 160 ? -21.537 4.798 -6.130 1.00 45.81 160 GLN A O 1
ATOM 1315 N N . LYS A 1 161 ? -23.190 6.048 -7.002 1.00 39.97 161 LYS A N 1
ATOM 1316 C CA . LYS A 1 161 ? -22.479 6.557 -8.185 1.00 39.97 161 LYS A CA 1
ATOM 1317 C C . LYS A 1 161 ? -21.300 7.451 -7.782 1.00 39.97 161 LYS A C 1
ATOM 1319 O O . LYS A 1 161 ? -21.487 8.645 -7.571 1.00 39.97 161 LYS A O 1
ATOM 1324 N N . PHE A 1 162 ? -20.082 6.922 -7.796 1.00 41.44 162 PHE A N 1
ATOM 1325 C CA . PHE A 1 162 ? -18.906 7.775 -7.964 1.00 41.44 162 PHE A CA 1
ATOM 1326 C C . PHE A 1 162 ? -18.953 8.399 -9.374 1.00 41.44 162 PHE A C 1
ATOM 1328 O O . PHE A 1 162 ? -18.898 7.689 -10.380 1.00 41.44 162 PHE A O 1
ATOM 1335 N N . VAL A 1 163 ? -19.108 9.719 -9.478 1.00 38.94 163 VAL A N 1
ATOM 1336 C CA . VAL A 1 163 ? -18.829 10.448 -10.724 1.00 38.94 163 VAL A CA 1
ATOM 1337 C C . VAL A 1 163 ? -17.412 10.980 -10.576 1.00 38.94 163 VAL A C 1
ATOM 1339 O O . VAL A 1 163 ? -17.185 11.953 -9.869 1.00 38.94 163 VAL A O 1
ATOM 1342 N N . LEU A 1 164 ? -16.459 10.270 -11.171 1.00 39.62 164 LEU A N 1
ATOM 1343 C CA . LEU A 1 164 ? -15.132 10.805 -11.439 1.00 39.62 164 LEU A CA 1
ATOM 1344 C C . LEU A 1 164 ? -15.147 11.174 -12.917 1.00 39.62 164 LEU A C 1
ATOM 1346 O O . LEU A 1 164 ? -15.206 10.280 -13.763 1.00 39.62 164 LEU A O 1
ATOM 1350 N N . ASP A 1 165 ? -15.191 12.474 -13.199 1.00 35.12 165 ASP A N 1
ATOM 1351 C CA . ASP A 1 165 ? -14.890 12.985 -14.532 1.00 35.12 165 ASP A CA 1
ATOM 1352 C C . ASP A 1 165 ? -13.376 12.828 -14.723 1.00 35.12 165 ASP A C 1
ATOM 1354 O O . ASP A 1 165 ? -12.588 13.495 -14.050 1.00 35.12 165 ASP A O 1
ATOM 1358 N N . LEU A 1 166 ? -12.998 11.862 -15.564 1.00 36.25 166 LEU A N 1
ATOM 1359 C CA . LEU A 1 166 ? -11.633 11.652 -16.048 1.00 36.25 166 LEU A CA 1
ATOM 1360 C C . LEU A 1 166 ? -11.441 12.403 -17.366 1.00 36.25 166 LEU A C 1
ATOM 1362 O O . LEU A 1 166 ? -12.306 12.229 -18.257 1.00 36.25 166 LEU A O 1
#

pLDDT: mean 87.63, std 13.3, range [35.12, 97.88]

Solvent-accessible surface area (backbone atoms only — not comparable to full-atom values): 9533 Å² total; per-residue (Å²): 128,84,78,76,59,55,45,54,37,60,44,73,53,41,41,38,25,31,79,46,82,68,95,65,90,43,86,46,42,69,68,60,61,44,49,63,41,57,38,22,62,48,26,42,54,51,51,52,51,51,51,49,56,38,47,72,32,78,37,80,56,96,90,40,83,40,36,27,42,59,47,50,35,39,72,76,33,71,73,52,65,75,50,60,67,70,59,50,53,53,48,42,53,52,47,50,54,51,50,51,53,53,64,72,67,57,82,55,56,55,60,88,39,72,44,59,44,90,40,83,71,44,36,32,25,36,54,44,72,80,87,86,52,80,44,77,38,66,65,22,70,39,22,51,49,50,52,52,54,49,55,52,50,52,36,65,73,65,76,47,88,77,84,75,92,125